Protein AF-A0A969DS21-F1 (afdb_monomer_lite)

Radius of gyration: 14.82 Å; chains: 1; bounding box: 31×42×42 Å

Foldseek 3Di:
DVVVVVVVVLVVLLVVLVVLQVQLVVCVVVVVNLSNLLSLVSSLVSCVVVVNVVSNVSSLVVLLVVCVVLDPPSSQVSNCVSPVDGDDPVSVVSSVVVVVVVVVVD

Sequence (106 aa):
NKALKIYEDAGDLYRAAGEYHQLGVVAQLQRRFEEAISWYTRALSIFRQAKDEYKAGFPLRQLAQLFQTLGPAPFKTTWQTATGAPCPAELLQALAEMENLKDSET

Secondary structure (DSSP, 8-state):
-HHHHHHHHHHHHHHHHHHHHHHHHHHHHTT-HHHHHHHHHHHHHHHHHTT-HHHHHHHHHHHHHHHHHH-HHHHHHHHHHHHSSPPPHHHHHHHHHHHHHHHTT-

pLDDT: mean 88.02, std 10.59, range [46.72, 97.38]

Structure (mmCIF, N/CA/C/O backbone):
data_AF-A0A969DS21-F1
#
_entry.id   AF-A0A969DS21-F1
#
loop_
_atom_site.group_PDB
_atom_site.id
_atom_site.type_symbol
_atom_site.label_atom_id
_atom_site.label_alt_id
_atom_site.label_comp_id
_atom_site.label_asym_id
_atom_site.label_entity_id
_atom_site.label_seq_id
_atom_site.pdbx_PDB_ins_code
_atom_site.Cartn_x
_atom_site.Cartn_y
_atom_site.Cartn_z
_atom_site.occupancy
_atom_site.B_iso_or_equiv
_atom_site.auth_seq_id
_atom_site.auth_comp_id
_atom_site.auth_asym_id
_atom_site.auth_atom_id
_atom_site.pdbx_PDB_model_num
ATOM 1 N N . ASN A 1 1 ? 14.490 -13.966 -27.262 1.00 59.19 1 ASN A N 1
ATOM 2 C CA . ASN A 1 1 ? 13.209 -14.318 -26.599 1.00 59.19 1 ASN A CA 1
ATOM 3 C C . ASN A 1 1 ? 13.142 -14.090 -25.092 1.00 59.19 1 ASN A C 1
ATOM 5 O O . ASN A 1 1 ? 12.061 -13.759 -24.640 1.00 59.19 1 ASN A O 1
ATOM 9 N N . LYS A 1 2 ? 14.219 -14.208 -24.293 1.00 72.00 2 LYS A N 1
ATOM 10 C CA . LYS A 1 2 ? 14.124 -13.929 -22.839 1.00 72.00 2 LYS A CA 1
ATOM 11 C C . LYS A 1 2 ? 13.923 -12.442 -22.501 1.00 72.00 2 LYS A C 1
ATOM 13 O O . LYS A 1 2 ? 13.112 -12.131 -21.646 1.00 72.00 2 LYS A O 1
ATOM 18 N N . ALA A 1 3 ? 14.614 -11.537 -23.201 1.00 67.94 3 ALA A N 1
ATOM 19 C CA . ALA A 1 3 ? 14.502 -10.096 -22.954 1.00 67.94 3 ALA A CA 1
ATOM 20 C C . ALA A 1 3 ? 13.107 -9.536 -23.290 1.00 67.94 3 ALA A C 1
ATOM 22 O O . ALA A 1 3 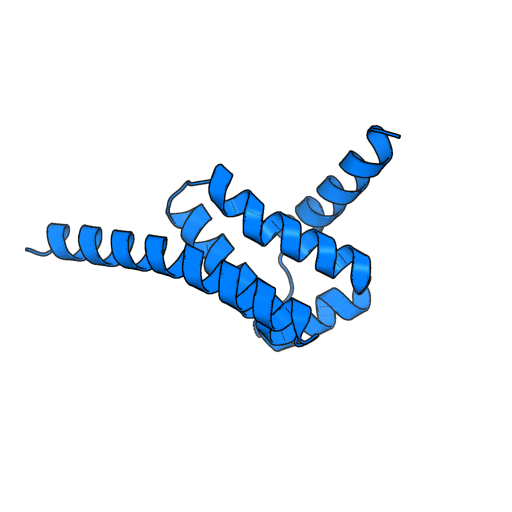? 12.558 -8.786 -22.498 1.00 67.94 3 ALA A O 1
ATOM 23 N N . LEU A 1 4 ? 12.511 -9.947 -24.419 1.00 70.56 4 LEU A N 1
ATOM 24 C CA . LEU A 1 4 ? 11.173 -9.497 -24.829 1.00 70.56 4 LEU A CA 1
ATOM 25 C C . LEU A 1 4 ? 10.111 -9.838 -23.777 1.00 70.56 4 LEU A C 1
ATOM 27 O O . LEU A 1 4 ? 9.366 -8.960 -23.370 1.00 70.56 4 LEU A O 1
ATOM 31 N N . LYS A 1 5 ? 10.137 -11.072 -23.261 1.00 78.38 5 LYS A N 1
ATOM 32 C CA . LYS A 1 5 ? 9.213 -11.514 -22.216 1.00 78.38 5 LYS A CA 1
ATOM 33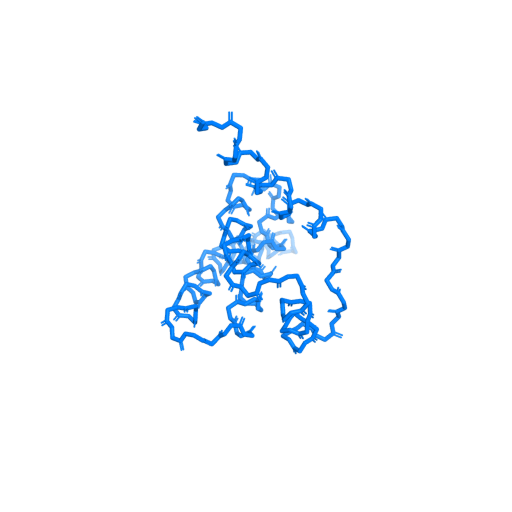 C C . LYS A 1 5 ? 9.352 -10.701 -20.923 1.00 78.38 5 LYS A C 1
ATOM 35 O O . LYS A 1 5 ? 8.354 -10.351 -20.322 1.00 78.38 5 LYS A O 1
ATOM 40 N N . ILE A 1 6 ? 10.577 -10.333 -20.535 1.00 74.75 6 ILE A N 1
ATOM 41 C CA . ILE A 1 6 ? 10.807 -9.466 -19.365 1.00 74.75 6 ILE A CA 1
ATOM 42 C C . ILE A 1 6 ? 10.208 -8.069 -19.583 1.00 74.75 6 ILE A C 1
ATOM 44 O O . ILE A 1 6 ? 9.630 -7.506 -18.658 1.00 74.75 6 ILE A O 1
ATOM 48 N N . TYR A 1 7 ? 10.334 -7.505 -20.789 1.00 71.69 7 TYR A N 1
ATOM 49 C CA . TYR A 1 7 ? 9.737 -6.205 -21.108 1.00 71.69 7 TYR A CA 1
ATOM 50 C C . TYR A 1 7 ? 8.205 -6.259 -21.167 1.00 71.69 7 TYR A C 1
ATOM 52 O O . TYR A 1 7 ? 7.558 -5.329 -20.693 1.00 71.69 7 TYR A O 1
ATOM 60 N N . GLU A 1 8 ? 7.633 -7.336 -21.710 1.00 75.38 8 GLU A N 1
ATOM 61 C CA . GLU A 1 8 ? 6.185 -7.582 -21.721 1.00 75.38 8 GLU A CA 1
ATOM 62 C C . GLU A 1 8 ? 5.647 -7.733 -20.293 1.00 75.38 8 GLU A C 1
ATOM 64 O O . GLU A 1 8 ? 4.773 -6.967 -19.893 1.00 75.38 8 GLU A O 1
ATOM 69 N N . ASP A 1 9 ? 6.254 -8.611 -19.487 1.00 82.00 9 ASP A N 1
ATOM 70 C CA . ASP A 1 9 ? 5.871 -8.839 -18.090 1.00 82.00 9 ASP A CA 1
ATOM 71 C C . ASP A 1 9 ? 5.967 -7.534 -17.271 1.00 82.00 9 ASP A C 1
ATOM 73 O O . ASP A 1 9 ? 5.074 -7.211 -16.488 1.00 82.00 9 ASP A O 1
ATOM 77 N N . ALA A 1 10 ? 7.019 -6.730 -17.472 1.00 79.19 10 ALA A N 1
ATOM 78 C CA . ALA A 1 10 ? 7.167 -5.434 -16.806 1.00 79.19 10 ALA A CA 1
ATOM 79 C C . ALA A 1 10 ? 6.101 -4.413 -17.248 1.00 79.19 10 ALA A C 1
ATOM 81 O O . ALA A 1 10 ? 5.582 -3.660 -16.418 1.00 79.19 10 ALA A O 1
ATOM 82 N N . GLY A 1 11 ? 5.759 -4.388 -18.539 1.00 83.44 11 GLY A N 1
ATOM 83 C CA . GLY A 1 11 ? 4.702 -3.535 -19.081 1.00 83.44 11 GLY A CA 1
ATOM 84 C C . GLY A 1 11 ? 3.316 -3.908 -18.552 1.00 83.44 11 GLY A C 1
ATOM 85 O O . GLY A 1 11 ? 2.532 -3.024 -18.194 1.00 83.44 11 GLY A O 1
ATOM 86 N N . ASP A 1 12 ? 3.034 -5.203 -18.437 1.00 88.94 12 ASP A N 1
ATOM 87 C CA . ASP A 1 12 ? 1.776 -5.719 -17.901 1.00 88.94 12 ASP A CA 1
ATOM 88 C C . ASP A 1 12 ? 1.649 -5.461 -16.398 1.00 88.94 12 ASP A C 1
ATOM 90 O O . ASP A 1 12 ? 0.601 -5.002 -15.939 1.00 88.94 12 ASP A O 1
ATOM 94 N N . LEU A 1 13 ? 2.730 -5.647 -15.632 1.00 89.50 13 LEU A N 1
ATOM 95 C CA . LEU A 1 13 ? 2.762 -5.284 -14.213 1.00 89.50 13 LEU A CA 1
ATOM 96 C C . LEU A 1 13 ? 2.492 -3.790 -14.016 1.00 89.50 13 LEU A C 1
ATOM 98 O O . LEU A 1 13 ? 1.666 -3.419 -13.181 1.00 89.50 13 LEU A O 1
ATOM 102 N N . TYR A 1 14 ? 3.133 -2.927 -14.807 1.00 92.00 14 TYR A N 1
ATOM 103 C CA . TYR A 1 14 ? 2.920 -1.482 -14.726 1.00 92.00 14 TYR A CA 1
ATOM 104 C C . TYR A 1 14 ? 1.469 -1.083 -15.032 1.00 92.00 14 TYR A C 1
ATOM 106 O O . TYR A 1 14 ? 0.910 -0.216 -14.358 1.00 92.00 14 TYR A O 1
ATOM 114 N N . ARG A 1 15 ? 0.822 -1.732 -16.007 1.00 91.94 15 ARG A N 1
ATOM 115 C CA . ARG A 1 15 ? -0.612 -1.533 -16.274 1.00 91.94 15 ARG A CA 1
ATOM 116 C C . ARG A 1 15 ? -1.474 -2.022 -15.111 1.00 91.94 15 ARG A C 1
ATOM 118 O O . ARG A 1 15 ? -2.350 -1.287 -14.662 1.00 91.94 15 ARG A O 1
ATOM 125 N N . ALA A 1 16 ? -1.172 -3.199 -14.564 1.00 92.25 16 ALA A N 1
ATOM 126 C CA . ALA A 1 16 ? -1.868 -3.747 -13.403 1.00 92.25 16 ALA A CA 1
ATOM 127 C C . ALA A 1 16 ? -1.763 -2.838 -12.165 1.00 92.25 16 ALA A C 1
ATOM 129 O O . ALA A 1 16 ? -2.690 -2.795 -11.363 1.00 92.25 16 ALA A O 1
ATOM 130 N N . ALA A 1 17 ? -0.686 -2.059 -12.017 1.00 93.69 17 ALA A N 1
ATOM 131 C CA . ALA A 1 17 ? -0.556 -1.082 -10.934 1.00 93.69 17 ALA A CA 1
ATOM 132 C C . ALA A 1 17 ? -1.650 -0.001 -10.962 1.00 93.69 17 ALA A C 1
ATOM 134 O O . ALA A 1 17 ? -2.145 0.400 -9.907 1.00 93.69 17 ALA A O 1
ATOM 135 N N . GLY A 1 18 ? -2.062 0.436 -12.158 1.00 93.25 18 GLY A N 1
ATOM 136 C CA . GLY A 1 18 ? -3.199 1.344 -12.321 1.00 93.25 18 GLY A CA 1
ATOM 137 C C . GLY A 1 18 ? -4.505 0.712 -11.840 1.00 93.25 18 GLY A C 1
ATOM 138 O O . GLY A 1 18 ? -5.245 1.331 -11.078 1.00 93.25 18 GLY A O 1
ATOM 139 N N . GLU A 1 19 ? -4.735 -0.549 -12.200 1.00 95.62 19 GLU A N 1
ATOM 140 C CA . GLU A 1 19 ? -5.916 -1.306 -11.774 1.00 95.62 19 GLU A CA 1
ATOM 141 C C . GLU A 1 19 ? -5.929 -1.551 -10.261 1.00 95.62 19 GLU A C 1
ATOM 143 O O . GLU A 1 19 ? -6.947 -1.349 -9.602 1.00 95.62 19 GLU A O 1
ATOM 148 N N . TYR A 1 20 ? -4.784 -1.900 -9.667 1.00 95.75 20 TYR A N 1
ATOM 149 C CA . TYR A 1 20 ? -4.662 -2.035 -8.216 1.00 95.75 20 TYR A CA 1
ATOM 150 C C . TYR A 1 20 ? -4.972 -0.722 -7.497 1.00 95.75 20 TYR A C 1
ATOM 152 O O . TYR A 1 20 ? -5.661 -0.736 -6.482 1.00 95.75 20 TYR A O 1
ATOM 160 N N . HIS A 1 21 ? -4.539 0.424 -8.024 1.00 93.56 21 HIS A N 1
ATOM 161 C CA . HIS A 1 21 ? -4.926 1.705 -7.440 1.00 93.56 21 HIS A CA 1
ATOM 162 C C . HIS A 1 21 ? -6.453 1.894 -7.447 1.00 93.56 21 HIS A C 1
ATOM 164 O O . HIS A 1 21 ? -7.021 2.242 -6.413 1.00 93.56 21 HIS A O 1
ATOM 170 N N . GLN A 1 22 ? -7.130 1.594 -8.559 1.00 96.00 22 GLN A N 1
ATOM 171 C CA . GLN A 1 22 ? -8.592 1.702 -8.642 1.00 96.00 22 GLN A CA 1
ATOM 172 C C . GLN A 1 22 ? -9.309 0.728 -7.699 1.00 96.00 22 GLN A C 1
ATOM 174 O O . GLN A 1 22 ? -10.257 1.114 -7.014 1.00 96.00 22 GLN A O 1
ATOM 179 N N . LEU A 1 23 ? -8.829 -0.513 -7.585 1.00 96.62 23 LEU A N 1
ATOM 180 C CA . LEU A 1 23 ? -9.353 -1.480 -6.615 1.00 96.62 23 LEU A CA 1
ATOM 181 C C . LEU A 1 23 ? -9.187 -0.987 -5.173 1.00 96.62 23 LEU A C 1
ATOM 183 O O . LEU A 1 23 ? -10.095 -1.158 -4.359 1.00 96.62 23 LEU A O 1
ATOM 187 N N . GLY A 1 24 ? -8.069 -0.324 -4.868 1.00 96.56 24 GLY A N 1
ATOM 188 C CA . GLY A 1 24 ? -7.852 0.330 -3.581 1.00 96.56 24 GLY A CA 1
ATOM 189 C C . GLY A 1 24 ? -8.873 1.434 -3.304 1.00 96.56 24 GLY A C 1
ATOM 190 O O . GLY A 1 24 ? -9.432 1.482 -2.208 1.00 96.56 24 GLY A O 1
ATOM 191 N N . VAL A 1 25 ? -9.188 2.262 -4.307 1.00 95.69 25 VAL A N 1
ATOM 192 C CA . VAL A 1 25 ? -10.222 3.309 -4.207 1.00 95.69 25 VAL A CA 1
ATOM 193 C C . VAL A 1 25 ? -11.590 2.692 -3.935 1.00 95.69 25 VAL A C 1
ATOM 195 O O . VAL A 1 25 ? -12.282 3.109 -3.007 1.00 95.69 25 VAL A O 1
ATOM 198 N N . VAL A 1 26 ? -11.971 1.659 -4.687 1.00 97.38 26 VAL A N 1
ATOM 199 C CA . VAL A 1 26 ? -13.250 0.961 -4.495 1.00 97.38 26 VAL A CA 1
ATOM 200 C C . VAL A 1 26 ? -13.332 0.328 -3.103 1.00 97.38 26 VAL A C 1
ATOM 202 O O . VAL A 1 26 ? -14.345 0.478 -2.418 1.00 97.38 26 VAL A O 1
ATOM 205 N N . ALA A 1 27 ? -12.268 -0.337 -2.646 1.00 96.12 27 ALA A N 1
ATOM 206 C CA . ALA A 1 27 ? -12.207 -0.920 -1.309 1.00 96.12 27 ALA A CA 1
ATOM 207 C C . ALA A 1 27 ? -12.314 0.155 -0.213 1.00 96.12 27 ALA A C 1
ATOM 209 O O . ALA A 1 27 ? -13.071 -0.015 0.744 1.00 96.12 27 ALA A O 1
ATOM 210 N N . GLN A 1 28 ? -11.635 1.295 -0.382 1.00 94.06 28 GLN A N 1
ATOM 211 C CA . GLN A 1 28 ? -11.711 2.430 0.538 1.00 94.06 28 GLN A CA 1
ATOM 212 C C . GLN A 1 28 ? -13.131 3.005 0.617 1.00 94.06 28 GLN A C 1
ATOM 214 O O . GLN A 1 28 ? -13.627 3.244 1.718 1.00 94.06 28 GLN A O 1
ATOM 219 N N . LEU A 1 29 ? -13.816 3.173 -0.521 1.00 94.31 29 LEU A N 1
ATOM 220 C CA . LEU A 1 29 ? -15.211 3.631 -0.567 1.00 94.31 29 LEU A CA 1
ATOM 221 C C . LEU A 1 29 ? -16.162 2.665 0.148 1.00 94.31 29 LEU A C 1
ATOM 223 O O . LEU A 1 29 ? -17.121 3.088 0.789 1.00 94.31 29 LEU A O 1
ATOM 227 N N . GLN A 1 30 ? 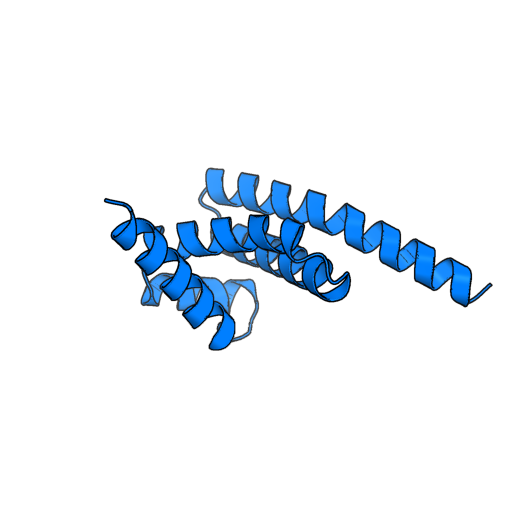-15.863 1.369 0.095 1.00 95.88 30 GLN A N 1
ATOM 228 C CA . GLN A 1 30 ? -16.608 0.331 0.807 1.00 95.88 30 GLN A CA 1
ATOM 229 C C . GLN A 1 30 ? -16.154 0.144 2.263 1.00 95.88 30 GLN A C 1
ATOM 231 O O . GLN A 1 30 ? -16.618 -0.776 2.931 1.00 95.88 30 GLN A O 1
ATOM 236 N N . ARG A 1 31 ? -15.253 1.003 2.768 1.00 93.69 31 ARG A N 1
ATOM 237 C CA . ARG A 1 31 ? -14.643 0.922 4.108 1.00 93.69 31 ARG A CA 1
ATOM 238 C C . ARG A 1 31 ? -13.897 -0.388 4.389 1.00 93.69 31 ARG A C 1
ATOM 240 O O . ARG A 1 31 ? -13.640 -0.729 5.541 1.00 93.69 31 ARG A O 1
ATOM 247 N N . ARG A 1 32 ? -13.495 -1.104 3.340 1.00 95.88 32 ARG A N 1
ATOM 248 C CA . ARG A 1 32 ? -12.659 -2.309 3.409 1.00 95.88 32 ARG A CA 1
ATOM 249 C C . ARG A 1 32 ? -11.192 -1.884 3.445 1.00 95.88 32 ARG A C 1
ATOM 251 O O . ARG A 1 32 ? -10.464 -2.000 2.463 1.00 95.88 32 ARG A O 1
ATOM 258 N N . PHE A 1 33 ? -10.783 -1.300 4.572 1.00 93.75 33 PHE A N 1
ATOM 259 C CA . PHE A 1 33 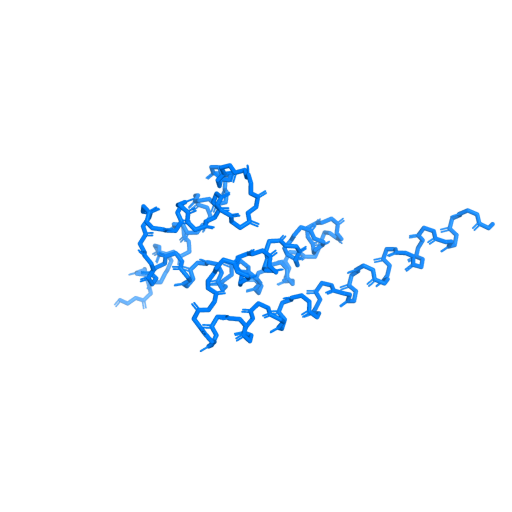? -9.489 -0.622 4.704 1.00 93.75 33 PHE A CA 1
ATOM 260 C C . PHE A 1 33 ? -8.283 -1.560 4.583 1.00 93.75 33 PHE A C 1
ATOM 262 O O . PHE A 1 33 ? -7.266 -1.160 4.024 1.00 93.75 33 PHE A O 1
ATOM 269 N N . GLU A 1 34 ? -8.404 -2.808 5.033 1.00 94.81 34 GLU A N 1
ATOM 270 C CA . GLU A 1 34 ? -7.354 -3.821 4.869 1.00 94.81 34 GLU A CA 1
ATOM 271 C C . GLU A 1 34 ? -7.086 -4.110 3.386 1.00 94.81 34 GLU A C 1
ATOM 273 O O . GLU A 1 34 ? -5.948 -4.033 2.919 1.00 94.81 34 GLU A O 1
ATOM 278 N N . GLU A 1 35 ? -8.145 -4.353 2.612 1.00 94.25 35 GLU A N 1
ATOM 279 C CA . GLU A 1 35 ? -8.038 -4.558 1.166 1.00 94.25 35 GLU A CA 1
ATOM 280 C C . GLU A 1 35 ? -7.499 -3.308 0.466 1.00 94.25 35 GLU A C 1
ATOM 282 O O . GLU A 1 35 ? -6.615 -3.417 -0.382 1.00 94.25 35 GLU A O 1
ATOM 287 N N . ALA A 1 36 ? -7.963 -2.116 0.860 1.00 96.44 36 ALA A N 1
ATOM 288 C CA . ALA A 1 36 ? -7.476 -0.858 0.302 1.00 96.44 36 ALA A CA 1
ATOM 289 C C . ALA A 1 36 ? -5.960 -0.696 0.495 1.00 96.44 36 ALA A C 1
ATOM 291 O O . ALA A 1 36 ? -5.243 -0.416 -0.466 1.00 96.44 36 ALA A O 1
ATOM 292 N N . ILE A 1 37 ? -5.456 -0.939 1.710 1.00 95.31 37 ILE A N 1
ATOM 293 C CA . ILE A 1 37 ? -4.019 -0.887 2.009 1.00 95.31 37 ILE A CA 1
ATOM 294 C C . ILE A 1 37 ? -3.253 -1.924 1.184 1.00 95.31 37 ILE A C 1
ATOM 296 O O . ILE A 1 37 ? -2.204 -1.594 0.624 1.00 95.31 37 ILE A O 1
ATOM 300 N N . SER A 1 38 ? -3.770 -3.149 1.058 1.00 95.44 38 SER A N 1
ATOM 301 C CA . SER A 1 38 ? -3.130 -4.193 0.250 1.00 95.44 38 SER A CA 1
ATOM 302 C C . SER A 1 38 ? -2.995 -3.763 -1.215 1.00 95.44 38 SER A C 1
ATOM 304 O O . SER A 1 38 ? -1.906 -3.832 -1.794 1.00 95.44 38 SER A O 1
ATOM 306 N N . TRP A 1 39 ? -4.072 -3.237 -1.803 1.00 97.06 39 TRP A N 1
ATOM 307 C CA . TRP A 1 39 ? -4.088 -2.799 -3.196 1.00 97.06 39 TRP A CA 1
ATOM 308 C C . TRP A 1 39 ? -3.201 -1.580 -3.451 1.00 97.06 39 TRP A C 1
ATOM 310 O O . TRP A 1 39 ? -2.393 -1.592 -4.384 1.00 97.06 39 TRP A O 1
ATOM 320 N N . TYR A 1 40 ? -3.266 -0.562 -2.591 1.00 96.25 40 TYR A N 1
ATOM 321 C CA . TYR A 1 40 ? -2.407 0.615 -2.715 1.00 96.25 40 TYR A CA 1
ATOM 322 C C . TYR A 1 40 ? -0.926 0.276 -2.547 1.00 96.25 40 TYR A C 1
ATOM 324 O O . TYR A 1 40 ? -0.101 0.777 -3.308 1.00 96.25 40 TYR A O 1
ATOM 332 N N . THR A 1 41 ? -0.577 -0.619 -1.619 1.00 94.56 41 THR A N 1
ATOM 333 C CA . THR A 1 41 ? 0.814 -1.053 -1.412 1.00 94.56 41 THR A CA 1
ATOM 334 C C . THR A 1 41 ? 1.359 -1.804 -2.630 1.00 94.56 41 THR A C 1
ATOM 336 O O . THR A 1 41 ? 2.504 -1.582 -3.030 1.00 94.56 41 THR A O 1
ATOM 339 N N . ARG A 1 42 ? 0.535 -2.640 -3.282 1.00 94.00 42 ARG A N 1
ATOM 340 C CA . ARG A 1 42 ? 0.909 -3.317 -4.537 1.00 94.00 42 ARG A CA 1
ATOM 341 C C . ARG A 1 42 ? 1.136 -2.322 -5.675 1.00 94.00 42 ARG A C 1
ATOM 343 O O . ARG A 1 42 ? 2.173 -2.394 -6.330 1.00 94.00 42 ARG A O 1
ATOM 350 N N . ALA A 1 43 ? 0.215 -1.377 -5.873 1.00 95.19 43 ALA A N 1
ATOM 351 C CA . ALA A 1 43 ? 0.357 -0.328 -6.884 1.00 95.19 43 ALA A CA 1
ATOM 352 C C . ALA A 1 43 ? 1.624 0.514 -6.656 1.00 95.19 43 ALA A C 1
ATOM 354 O O . ALA A 1 43 ? 2.425 0.699 -7.571 1.00 95.19 43 ALA A O 1
ATOM 355 N N . LEU A 1 44 ? 1.843 0.958 -5.413 1.00 94.75 44 LEU A N 1
ATOM 356 C CA . LEU A 1 44 ? 3.008 1.748 -5.015 1.00 94.75 44 LEU A CA 1
ATOM 357 C C . LEU A 1 44 ? 4.322 1.006 -5.287 1.00 94.75 44 LEU A C 1
ATOM 359 O O . LEU A 1 44 ? 5.254 1.586 -5.840 1.00 94.75 44 LEU A O 1
ATOM 363 N N . SER A 1 45 ? 4.391 -0.277 -4.922 1.00 93.31 45 SER A N 1
ATOM 364 C CA . SER A 1 45 ? 5.578 -1.106 -5.149 1.00 93.31 45 SER A CA 1
ATOM 365 C C . SER A 1 45 ? 5.920 -1.221 -6.635 1.00 93.31 45 SER A C 1
ATOM 367 O O . SER A 1 45 ? 7.081 -1.065 -7.007 1.00 93.31 45 SER A O 1
ATOM 369 N N . ILE A 1 46 ? 4.922 -1.432 -7.497 1.00 93.44 46 ILE A N 1
ATOM 370 C CA . ILE A 1 46 ? 5.150 -1.554 -8.941 1.00 93.44 46 ILE A CA 1
ATOM 371 C C . ILE A 1 46 ? 5.578 -0.213 -9.550 1.00 93.44 46 ILE A C 1
ATOM 373 O O . ILE A 1 46 ? 6.543 -0.180 -10.313 1.00 93.44 46 ILE A O 1
ATOM 377 N N . PHE A 1 47 ? 4.923 0.900 -9.199 1.00 94.44 47 PHE A N 1
ATOM 378 C CA . PHE A 1 47 ? 5.321 2.216 -9.712 1.00 94.44 47 PHE A CA 1
ATOM 379 C C . PHE A 1 47 ? 6.745 2.597 -9.286 1.00 94.44 47 PHE A C 1
ATOM 381 O O . PHE A 1 47 ? 7.516 3.074 -10.117 1.00 94.44 47 PHE A O 1
ATOM 388 N N . ARG A 1 48 ? 7.145 2.286 -8.044 1.00 92.44 48 ARG A N 1
ATOM 389 C CA . ARG A 1 48 ? 8.533 2.464 -7.578 1.00 92.44 48 ARG A CA 1
ATOM 390 C C . ARG A 1 48 ? 9.525 1.570 -8.320 1.00 92.44 48 ARG A C 1
ATOM 392 O O . ARG A 1 48 ? 10.590 2.037 -8.710 1.00 92.44 48 ARG A O 1
ATOM 399 N N . GLN A 1 49 ? 9.180 0.305 -8.571 1.00 91.75 49 GLN A N 1
ATOM 400 C CA . GLN A 1 49 ? 10.016 -0.595 -9.381 1.00 91.75 49 GLN A CA 1
ATOM 401 C C . GLN A 1 49 ? 10.193 -0.078 -10.817 1.00 91.75 49 GLN A C 1
ATOM 403 O O . GLN A 1 49 ? 11.280 -0.190 -11.383 1.00 91.75 49 GLN A O 1
ATOM 408 N N . ALA A 1 50 ? 9.157 0.549 -11.378 1.00 90.31 50 ALA A N 1
ATOM 409 C CA . ALA A 1 50 ? 9.199 1.216 -12.676 1.00 90.31 50 ALA A CA 1
ATOM 410 C C . ALA A 1 50 ? 9.879 2.603 -12.649 1.00 90.31 50 ALA A C 1
ATOM 412 O O . ALA A 1 50 ? 10.012 3.223 -13.702 1.00 90.31 50 ALA A O 1
ATOM 413 N N . LYS A 1 51 ? 10.323 3.084 -11.475 1.00 92.25 51 LYS A N 1
ATOM 414 C CA . LYS A 1 51 ? 10.889 4.428 -11.249 1.00 92.25 51 LYS A CA 1
ATOM 415 C C . LYS A 1 51 ? 9.947 5.572 -11.658 1.00 92.25 51 LYS A C 1
ATOM 417 O O . LYS A 1 51 ? 10.398 6.650 -12.037 1.00 92.25 51 LYS A O 1
ATOM 422 N N . ASP A 1 52 ? 8.639 5.333 -11.585 1.00 92.94 52 ASP A N 1
ATOM 423 C CA . ASP A 1 52 ? 7.593 6.311 -11.880 1.00 92.94 52 ASP A CA 1
ATOM 424 C C . ASP A 1 52 ? 7.078 6.931 -10.574 1.00 92.94 52 ASP A C 1
ATOM 426 O O . ASP A 1 52 ? 6.039 6.546 -10.031 1.00 92.94 52 ASP A O 1
ATOM 430 N N . GLU A 1 53 ? 7.842 7.888 -10.046 1.00 89.44 53 GLU A N 1
ATOM 431 C CA . GLU A 1 53 ? 7.509 8.581 -8.795 1.00 89.44 53 GLU A CA 1
ATOM 432 C C . GLU A 1 53 ? 6.223 9.412 -8.911 1.00 89.44 53 GLU A C 1
ATOM 434 O O . GLU A 1 53 ? 5.469 9.541 -7.944 1.00 89.44 53 GLU A O 1
ATOM 439 N N . TYR A 1 54 ? 5.921 9.925 -10.110 1.00 91.19 54 TYR A N 1
ATOM 440 C CA . TYR A 1 54 ? 4.682 10.657 -10.363 1.00 91.19 54 TYR A CA 1
ATOM 441 C C . TYR A 1 54 ? 3.467 9.758 -10.119 1.00 91.19 54 TYR A C 1
ATOM 443 O O . TYR A 1 54 ? 2.566 10.124 -9.360 1.00 91.19 54 TYR A O 1
ATOM 451 N N . LYS A 1 55 ? 3.457 8.548 -10.697 1.00 92.81 55 LYS A N 1
ATOM 452 C CA . LYS A 1 55 ? 2.357 7.608 -10.465 1.00 92.81 55 LYS A CA 1
ATOM 453 C C . LYS A 1 55 ? 2.381 6.964 -9.089 1.00 92.81 55 LYS A C 1
ATOM 455 O O . LYS A 1 55 ? 1.309 6.686 -8.557 1.00 92.81 55 LYS A O 1
ATOM 460 N N . ALA A 1 56 ? 3.554 6.776 -8.486 1.00 92.69 56 ALA A N 1
ATOM 461 C CA . ALA A 1 56 ? 3.679 6.336 -7.096 1.00 92.69 56 ALA A CA 1
ATOM 462 C C . ALA A 1 56 ? 3.003 7.313 -6.112 1.00 92.69 56 ALA A C 1
ATOM 464 O O . ALA A 1 56 ? 2.478 6.885 -5.081 1.00 92.69 5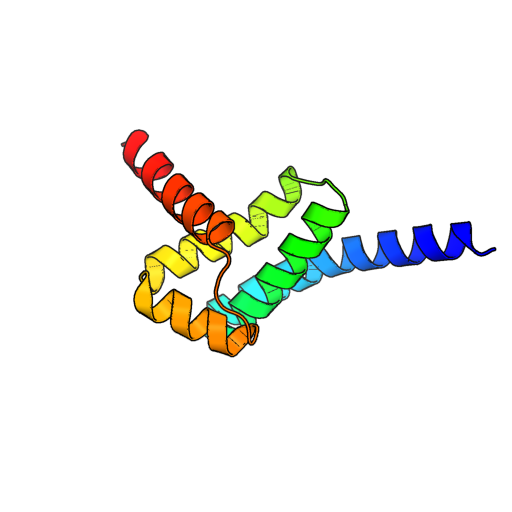6 ALA A O 1
ATOM 465 N N . GLY A 1 57 ? 2.934 8.603 -6.457 1.00 92.06 57 GLY A N 1
ATOM 466 C CA . GLY A 1 57 ? 2.244 9.625 -5.672 1.00 92.06 57 GLY A CA 1
ATOM 467 C C . GLY A 1 57 ? 0.746 9.366 -5.466 1.00 92.06 57 GLY A C 1
ATOM 468 O O . GLY A 1 57 ? 0.223 9.675 -4.396 1.00 92.06 57 GLY A O 1
ATOM 469 N N . PHE A 1 58 ? 0.045 8.751 -6.428 1.00 92.62 58 PHE A N 1
ATOM 470 C CA . PHE A 1 58 ? -1.395 8.477 -6.303 1.00 92.62 58 PHE A CA 1
ATOM 471 C C . PHE A 1 58 ? -1.734 7.490 -5.170 1.00 92.62 58 PHE A C 1
ATOM 473 O O . PHE A 1 58 ? -2.480 7.874 -4.266 1.00 92.62 58 PHE A O 1
ATOM 480 N N . PRO A 1 59 ? -1.216 6.242 -5.145 1.00 93.94 59 PRO A N 1
ATOM 481 C CA . PRO A 1 59 ? -1.464 5.330 -4.031 1.00 93.94 59 PRO A CA 1
ATOM 482 C C . PRO A 1 59 ? -0.877 5.853 -2.714 1.00 93.94 59 PRO A C 1
ATOM 484 O O . PRO A 1 59 ? -1.483 5.641 -1.667 1.00 93.94 59 PRO A O 1
ATOM 487 N N . LEU A 1 60 ? 0.247 6.579 -2.750 1.00 93.56 60 LEU A N 1
ATOM 488 C CA . LEU A 1 60 ? 0.844 7.169 -1.550 1.00 93.56 60 LEU A CA 1
ATOM 489 C C . LEU A 1 60 ? -0.080 8.210 -0.898 1.00 93.56 60 LEU A C 1
ATOM 491 O O . LEU A 1 60 ? -0.314 8.156 0.308 1.00 93.56 60 LEU A O 1
ATOM 495 N N . ARG A 1 61 ? -0.690 9.096 -1.694 1.00 92.19 61 ARG A N 1
ATOM 496 C CA . ARG A 1 61 ? -1.668 10.082 -1.211 1.00 92.19 61 ARG A CA 1
ATOM 497 C C . ARG A 1 61 ? -2.905 9.422 -0.598 1.00 92.19 61 ARG A C 1
ATOM 499 O O . ARG A 1 61 ? -3.404 9.897 0.421 1.00 92.19 61 ARG A O 1
ATOM 506 N N . GLN A 1 62 ? -3.385 8.327 -1.187 1.00 93.56 62 GLN A N 1
ATOM 507 C CA . GLN A 1 62 ? -4.527 7.589 -0.638 1.00 93.56 62 GLN A CA 1
ATOM 508 C C . GLN A 1 62 ? -4.183 6.914 0.693 1.00 93.56 62 GLN A C 1
ATOM 510 O O . GLN A 1 62 ? -4.970 6.979 1.636 1.00 93.56 62 GLN A O 1
ATOM 515 N N . LEU A 1 63 ? -2.985 6.331 0.810 1.00 94.12 63 LEU A N 1
ATOM 516 C CA . LEU A 1 63 ? -2.484 5.797 2.078 1.00 94.12 63 LEU A CA 1
ATOM 517 C C . LEU A 1 63 ? -2.349 6.893 3.144 1.00 94.12 63 LEU A C 1
ATOM 519 O O . LEU A 1 63 ? -2.705 6.651 4.294 1.00 94.12 63 LEU A O 1
ATOM 523 N N . ALA A 1 64 ? -1.918 8.103 2.771 1.00 92.88 64 ALA A N 1
ATOM 524 C CA . ALA A 1 64 ? -1.841 9.238 3.695 1.00 92.88 64 ALA A CA 1
ATOM 525 C C . ALA A 1 64 ? -3.234 9.667 4.175 1.00 92.88 64 ALA A C 1
ATOM 527 O O . ALA A 1 64 ? -3.444 9.902 5.362 1.00 92.88 64 ALA A O 1
ATOM 528 N N . GLN A 1 65 ? -4.222 9.697 3.278 1.00 91.31 65 GLN A N 1
ATOM 529 C CA . GLN A 1 65 ? -5.609 9.975 3.651 1.00 91.31 65 GLN A CA 1
ATOM 530 C C . GLN A 1 65 ? -6.174 8.913 4.609 1.00 91.31 65 GLN A C 1
ATOM 532 O O . GLN A 1 65 ? -6.846 9.254 5.583 1.00 91.31 65 GLN A O 1
ATOM 537 N N . LEU A 1 66 ? -5.896 7.632 4.356 1.00 91.81 66 LEU A N 1
ATOM 538 C CA . LEU A 1 66 ? -6.257 6.526 5.248 1.00 91.81 66 LEU A CA 1
ATOM 539 C C . LEU A 1 66 ? -5.580 6.656 6.613 1.00 91.81 66 LEU A C 1
ATOM 541 O O . LEU A 1 66 ? -6.242 6.478 7.632 1.00 91.81 66 LEU A O 1
ATOM 545 N N . PHE A 1 67 ? -4.294 7.002 6.638 1.00 92.50 67 PHE A N 1
ATOM 546 C CA . PHE A 1 67 ? -3.536 7.240 7.863 1.00 92.50 67 PHE A CA 1
ATOM 547 C C . PHE A 1 67 ? -4.156 8.363 8.702 1.00 92.50 67 PHE A C 1
ATOM 549 O O . PHE A 1 67 ? -4.381 8.172 9.893 1.00 92.50 67 PHE A O 1
ATOM 556 N N . GLN A 1 68 ? -4.538 9.477 8.069 1.00 89.25 68 GLN A N 1
ATOM 557 C CA . GLN A 1 68 ? -5.236 10.588 8.729 1.00 89.25 68 GLN A CA 1
ATOM 558 C C . GLN A 1 68 ? -6.632 10.182 9.229 1.00 89.25 68 GLN A C 1
ATOM 560 O O . GLN A 1 68 ? -7.042 10.566 10.319 1.00 89.25 68 GLN A O 1
ATOM 565 N N . THR A 1 69 ? -7.362 9.376 8.454 1.00 89.94 69 THR A N 1
ATOM 566 C CA . THR A 1 69 ? -8.734 8.959 8.797 1.00 89.94 69 THR A CA 1
ATOM 567 C C . THR A 1 69 ? -8.766 7.949 9.947 1.00 89.94 69 THR A C 1
ATOM 569 O O . THR A 1 69 ? -9.657 7.996 10.790 1.00 89.94 69 THR A O 1
ATOM 572 N N . LEU A 1 70 ? -7.821 7.006 9.965 1.00 90.69 70 LEU A N 1
ATOM 573 C CA . LEU A 1 70 ? -7.756 5.924 10.952 1.00 90.69 70 LEU A CA 1
ATOM 574 C C . LEU A 1 70 ? -6.937 6.305 12.191 1.00 90.69 70 LEU A C 1
ATOM 576 O O . LEU A 1 70 ? -7.142 5.738 13.262 1.00 90.69 70 LEU A O 1
ATOM 580 N N . GLY A 1 71 ? -5.998 7.236 12.047 1.00 90.56 71 GLY A N 1
ATOM 581 C CA . GLY A 1 71 ? -4.987 7.556 13.044 1.00 90.56 71 GLY A CA 1
ATOM 582 C C . GLY A 1 71 ? -3.825 6.546 13.082 1.00 90.56 71 GLY A C 1
ATOM 583 O O . GLY A 1 71 ? -3.904 5.452 12.509 1.00 90.56 71 GLY A O 1
ATOM 584 N N . PRO A 1 72 ? -2.728 6.865 13.799 1.00 87.25 72 PRO A N 1
ATOM 585 C CA . PRO A 1 72 ? -1.472 6.120 13.690 1.00 87.25 72 PRO A CA 1
ATOM 586 C C . PRO A 1 72 ? -1.546 4.669 14.178 1.00 87.25 72 PRO A C 1
ATOM 588 O O . PRO A 1 72 ? -0.954 3.780 13.566 1.00 87.25 72 PRO A O 1
ATOM 591 N N . ALA A 1 73 ? -2.243 4.414 15.290 1.00 89.44 73 ALA A N 1
ATOM 592 C CA . ALA A 1 73 ? -2.324 3.075 15.873 1.00 89.44 73 ALA A CA 1
ATOM 593 C C . ALA A 1 73 ? -3.263 2.145 15.076 1.00 89.44 73 ALA A C 1
ATOM 595 O O . ALA A 1 73 ? -2.793 1.085 14.655 1.00 89.44 73 ALA A O 1
ATOM 596 N N . PRO A 1 74 ? -4.522 2.528 14.764 1.00 91.56 74 PRO A N 1
ATOM 597 C CA . PRO A 1 74 ? -5.404 1.683 13.958 1.00 91.56 74 PRO A CA 1
ATOM 598 C C . PRO A 1 74 ? -4.868 1.442 12.544 1.00 91.56 74 PRO A C 1
ATOM 600 O O . PRO A 1 74 ? -5.006 0.335 12.020 1.00 91.56 74 PRO A O 1
ATOM 603 N N . PHE A 1 75 ? -4.191 2.426 11.941 1.00 93.06 75 PHE A N 1
ATOM 604 C CA . PHE A 1 75 ? -3.537 2.246 10.645 1.00 93.06 75 PHE A CA 1
ATOM 605 C C . PHE A 1 75 ? -2.462 1.155 10.687 1.00 93.06 75 PHE A C 1
ATOM 607 O O . PHE A 1 75 ? -2.472 0.261 9.845 1.00 93.06 75 PHE A O 1
ATOM 614 N N . LYS A 1 76 ? -1.557 1.185 11.677 1.00 91.94 76 LYS A N 1
ATOM 615 C CA . LYS A 1 76 ? -0.494 0.174 11.820 1.00 91.94 76 LYS A CA 1
ATOM 616 C C . LYS A 1 76 ? -1.066 -1.232 11.998 1.00 91.94 76 LYS A C 1
ATOM 618 O O . LYS A 1 76 ? -0.557 -2.167 11.386 1.00 91.94 76 LYS A O 1
ATOM 623 N N . THR A 1 77 ? -2.133 -1.379 12.783 1.00 93.50 77 THR A N 1
ATOM 624 C CA . THR A 1 77 ? -2.823 -2.666 12.952 1.00 93.50 77 THR A CA 1
ATOM 625 C C . THR A 1 77 ? -3.445 -3.141 11.641 1.00 93.50 77 THR A C 1
ATOM 627 O O . THR A 1 77 ? -3.188 -4.263 11.219 1.00 93.50 77 THR A O 1
ATOM 630 N N . THR A 1 78 ? -4.194 -2.274 10.955 1.00 93.62 78 THR A N 1
ATOM 631 C CA . THR A 1 78 ? -4.831 -2.594 9.663 1.00 93.62 78 THR A CA 1
ATOM 632 C C . THR A 1 78 ? -3.784 -2.972 8.611 1.00 93.62 78 THR A C 1
ATOM 634 O O . THR A 1 78 ? -3.956 -3.930 7.862 1.00 93.62 78 THR A O 1
ATOM 637 N N . TRP A 1 79 ? -2.656 -2.259 8.587 1.00 93.69 79 TRP A N 1
ATOM 638 C CA . TRP A 1 79 ? -1.522 -2.548 7.717 1.00 93.69 79 TRP A CA 1
ATOM 639 C C . TRP A 1 79 ? -0.910 -3.926 7.989 1.00 93.69 79 TRP A C 1
ATOM 641 O O . TRP A 1 79 ? -0.660 -4.691 7.052 1.00 93.69 79 TRP A O 1
ATOM 651 N N . GLN A 1 80 ? -0.666 -4.242 9.263 1.00 93.19 80 GLN A N 1
ATOM 652 C CA . GLN A 1 80 ? -0.101 -5.523 9.683 1.00 93.19 80 GLN A CA 1
ATOM 653 C C . GLN A 1 80 ? -1.006 -6.683 9.257 1.00 93.19 80 GLN A C 1
ATOM 655 O O . GLN A 1 80 ? -0.503 -7.692 8.768 1.00 93.19 80 GLN A O 1
ATOM 660 N N . THR A 1 81 ? -2.325 -6.529 9.382 1.00 93.25 81 THR A N 1
ATOM 661 C CA . THR A 1 81 ? -3.296 -7.529 8.916 1.00 93.25 81 THR A CA 1
ATOM 662 C C . THR A 1 81 ? -3.308 -7.639 7.389 1.00 93.25 81 THR A C 1
ATOM 664 O O . THR A 1 81 ? -3.277 -8.741 6.849 1.00 93.25 81 THR A O 1
ATOM 667 N N . ALA A 1 82 ? -3.286 -6.508 6.677 1.00 92.00 82 ALA A N 1
ATOM 668 C CA . ALA A 1 82 ? -3.380 -6.464 5.216 1.00 92.00 82 ALA A CA 1
ATOM 669 C C . ALA A 1 82 ? -2.146 -7.013 4.480 1.00 92.00 82 ALA A C 1
ATOM 671 O O . ALA A 1 82 ? -2.266 -7.561 3.381 1.00 92.00 82 ALA A O 1
ATOM 672 N N . THR A 1 83 ? -0.953 -6.809 5.043 1.00 90.62 83 THR A N 1
ATOM 673 C CA . THR A 1 83 ? 0.327 -7.144 4.391 1.00 90.62 83 THR A CA 1
ATOM 674 C C . THR A 1 83 ? 1.075 -8.286 5.075 1.00 90.62 83 THR A C 1
ATOM 676 O O . THR A 1 83 ? 2.001 -8.842 4.489 1.00 90.62 83 THR A O 1
ATOM 679 N N . GLY A 1 84 ? 0.705 -8.635 6.310 1.00 90.50 84 GLY A N 1
ATOM 680 C CA . GLY A 1 84 ? 1.437 -9.587 7.148 1.00 90.50 84 GLY A CA 1
ATOM 681 C C . GLY A 1 84 ? 2.758 -9.044 7.708 1.00 90.50 84 GLY A C 1
ATOM 682 O O . GLY A 1 84 ? 3.418 -9.741 8.477 1.00 90.50 84 GLY A O 1
ATOM 683 N N . ALA A 1 85 ? 3.146 -7.814 7.362 1.00 89.94 85 ALA A N 1
ATOM 684 C CA . ALA A 1 85 ? 4.400 -7.189 7.766 1.00 89.94 85 ALA A CA 1
ATOM 685 C C . ALA A 1 85 ? 4.146 -5.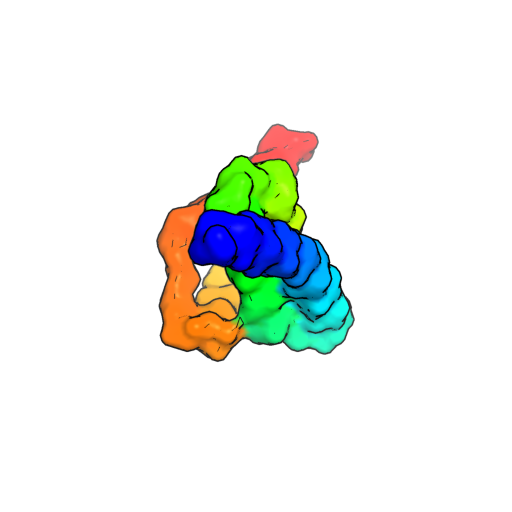837 8.450 1.00 89.94 85 ALA A C 1
ATOM 687 O O . ALA A 1 85 ? 3.163 -5.164 8.129 1.00 89.94 85 ALA A O 1
ATOM 688 N N . PRO A 1 86 ? 5.026 -5.401 9.367 1.00 90.19 86 PRO A N 1
ATOM 689 C CA . PRO A 1 86 ? 4.901 -4.080 9.965 1.00 90.19 86 PRO A CA 1
ATOM 690 C C . PRO A 1 86 ? 5.080 -3.000 8.898 1.00 90.19 86 PRO A C 1
ATOM 692 O O . PRO A 1 86 ? 5.850 -3.161 7.949 1.00 90.19 86 PRO A O 1
ATOM 695 N N . CYS A 1 87 ? 4.359 -1.888 9.054 1.00 89.12 87 CYS A N 1
ATOM 696 C CA . CYS A 1 87 ? 4.481 -0.755 8.141 1.00 89.12 87 CYS A CA 1
ATOM 697 C C . CYS A 1 87 ? 5.927 -0.230 8.146 1.00 89.12 87 CYS A C 1
ATOM 699 O O . CYS A 1 87 ? 6.434 0.061 9.235 1.00 89.12 87 CYS A O 1
ATOM 701 N N . PRO A 1 88 ? 6.587 -0.102 6.975 1.00 90.75 88 PRO A N 1
ATOM 702 C CA . PRO A 1 88 ? 7.943 0.428 6.891 1.00 90.75 88 PRO A CA 1
ATOM 703 C C . PRO A 1 88 ? 8.034 1.817 7.524 1.00 90.75 88 PRO A C 1
ATOM 705 O O . PRO A 1 88 ? 7.150 2.657 7.326 1.00 90.75 88 PRO A O 1
ATOM 708 N N . ALA A 1 89 ? 9.110 2.069 8.268 1.00 89.31 89 ALA A N 1
ATOM 709 C CA . ALA A 1 89 ? 9.308 3.342 8.955 1.00 89.31 89 ALA A CA 1
ATOM 710 C C . ALA A 1 89 ? 9.398 4.509 7.959 1.00 89.31 89 ALA A C 1
ATOM 712 O O . ALA A 1 89 ? 8.831 5.570 8.199 1.00 89.31 89 ALA A O 1
ATOM 713 N N . GLU A 1 90 ? 10.023 4.275 6.807 1.00 89.56 90 GLU A N 1
ATOM 714 C CA . GLU A 1 90 ? 10.186 5.248 5.726 1.00 89.56 90 GLU A CA 1
ATOM 715 C C . GLU A 1 90 ? 8.836 5.635 5.124 1.00 89.56 90 GLU A C 1
ATOM 717 O O . GLU A 1 90 ? 8.597 6.795 4.795 1.00 89.56 90 GLU A O 1
ATOM 722 N N . LEU A 1 91 ? 7.927 4.663 4.996 1.00 89.69 91 LEU A N 1
ATOM 723 C CA . LEU A 1 91 ? 6.577 4.942 4.530 1.00 89.69 91 LEU A CA 1
ATOM 724 C C . LEU A 1 91 ? 5.823 5.762 5.573 1.00 89.69 91 LEU A C 1
ATOM 726 O O . LEU A 1 91 ? 5.261 6.787 5.217 1.00 89.69 91 LEU A O 1
ATOM 730 N N . LEU A 1 92 ? 5.846 5.360 6.848 1.00 89.25 92 LEU A N 1
ATOM 731 C CA . LEU A 1 92 ? 5.194 6.118 7.924 1.00 89.25 92 LEU A CA 1
ATOM 732 C C . LEU A 1 92 ? 5.689 7.564 7.997 1.00 89.25 92 LEU A C 1
ATOM 734 O O . LEU A 1 92 ? 4.878 8.470 8.169 1.00 89.25 92 LEU A O 1
ATOM 738 N N . GLN A 1 93 ? 6.994 7.775 7.832 1.00 88.75 93 GLN A N 1
ATOM 739 C CA . GLN A 1 93 ? 7.578 9.106 7.785 1.00 88.75 93 GLN A CA 1
ATOM 740 C C . GLN A 1 93 ? 7.050 9.901 6.585 1.00 88.75 93 GLN A C 1
ATOM 742 O O . GLN A 1 93 ? 6.561 11.010 6.773 1.00 88.75 93 GLN A O 1
ATOM 747 N N . ALA A 1 94 ? 7.045 9.319 5.382 1.00 88.44 94 ALA A N 1
ATOM 748 C CA . ALA A 1 94 ? 6.505 9.981 4.194 1.00 88.44 94 ALA A CA 1
ATOM 749 C C . ALA A 1 94 ? 5.010 10.336 4.335 1.00 88.44 94 ALA A C 1
ATOM 751 O O . ALA A 1 94 ? 4.577 11.392 3.878 1.00 88.44 94 ALA A O 1
ATOM 752 N N . LEU A 1 95 ? 4.213 9.479 4.985 1.00 90.06 95 LEU A N 1
ATOM 753 C CA . LEU A 1 95 ? 2.798 9.761 5.255 1.00 90.06 95 LEU A CA 1
ATOM 754 C C . LEU A 1 95 ? 2.625 10.939 6.230 1.00 90.06 95 LEU A C 1
ATOM 756 O O . LEU A 1 95 ? 1.738 11.763 6.019 1.00 90.06 95 LEU A O 1
ATOM 760 N N . ALA A 1 96 ? 3.476 11.032 7.256 1.00 85.50 96 ALA A N 1
ATOM 761 C CA . ALA A 1 96 ? 3.474 12.132 8.223 1.00 85.50 96 ALA A CA 1
ATOM 762 C C . ALA A 1 96 ? 4.020 13.448 7.631 1.00 85.50 96 ALA A C 1
ATOM 764 O O . ALA A 1 96 ? 3.541 14.530 7.946 1.00 85.50 96 ALA A O 1
ATOM 765 N N . GLU A 1 97 ? 4.992 13.390 6.720 1.00 86.00 97 GLU A N 1
ATOM 766 C CA . GLU A 1 97 ? 5.486 14.578 6.010 1.00 86.00 97 GLU A CA 1
ATOM 767 C C . GLU A 1 97 ? 4.407 15.180 5.095 1.00 86.00 97 GLU A C 1
ATOM 769 O O . GLU A 1 97 ? 4.250 16.400 5.031 1.00 86.00 97 GLU A O 1
ATOM 774 N N . MET A 1 98 ? 3.604 14.332 4.441 1.00 79.62 98 MET A N 1
ATOM 775 C CA . MET A 1 98 ? 2.450 14.766 3.642 1.00 79.62 98 MET A CA 1
ATOM 776 C C . MET A 1 98 ? 1.326 15.409 4.467 1.00 79.62 98 MET A C 1
ATOM 778 O O . MET A 1 98 ? 0.505 16.137 3.908 1.00 79.62 98 MET A O 1
ATOM 782 N N . GLU A 1 99 ? 1.259 15.131 5.769 1.00 70.12 99 GLU A N 1
ATOM 783 C CA . GLU A 1 99 ? 0.359 15.805 6.709 1.00 70.12 99 GLU A CA 1
ATOM 784 C C . GLU A 1 99 ? 0.837 17.236 6.965 1.00 70.12 99 GLU A C 1
ATOM 786 O O . GLU A 1 99 ? 0.117 18.179 6.648 1.00 70.12 99 GLU A O 1
ATOM 791 N N . ASN A 1 100 ? 2.097 17.395 7.374 1.00 68.19 100 ASN A N 1
ATOM 792 C CA . ASN A 1 100 ? 2.687 18.700 7.683 1.00 68.19 100 ASN A CA 1
ATOM 793 C C . ASN A 1 100 ? 2.671 19.676 6.492 1.00 68.19 100 ASN A C 1
ATOM 795 O O . ASN A 1 100 ? 2.561 20.885 6.678 1.00 68.19 100 ASN A O 1
ATOM 799 N N . LEU A 1 101 ? 2.775 19.162 5.261 1.00 63.22 101 LEU A N 1
ATOM 800 C CA . LEU A 1 101 ? 2.684 19.979 4.047 1.00 63.22 101 LEU A CA 1
ATOM 801 C C . LEU A 1 101 ? 1.302 20.627 3.882 1.00 63.22 101 LEU A C 1
ATOM 803 O O . LEU A 1 101 ? 1.234 21.789 3.491 1.00 63.22 101 LEU A O 1
ATOM 807 N N . LYS A 1 102 ? 0.213 19.923 4.226 1.00 58.66 102 LYS A N 1
ATOM 808 C CA . LYS A 1 102 ? -1.142 20.500 4.171 1.00 58.66 102 LYS A CA 1
ATOM 809 C C . LYS A 1 102 ? -1.333 21.605 5.205 1.00 58.66 102 LYS A C 1
ATOM 811 O O . LYS A 1 102 ? -1.992 22.591 4.901 1.00 58.66 102 LYS A O 1
ATOM 816 N N . ASP A 1 103 ? -0.744 21.440 6.387 1.00 57.97 103 ASP A N 1
ATOM 817 C CA . ASP A 1 103 ? -0.857 22.411 7.479 1.00 57.97 103 ASP A CA 1
ATOM 818 C C . ASP A 1 103 ? -0.006 23.670 7.233 1.00 57.97 103 ASP A C 1
ATOM 820 O O . ASP A 1 103 ? -0.264 24.717 7.819 1.00 57.97 103 ASP A O 1
ATOM 824 N N . SER A 1 104 ? 0.995 23.593 6.347 1.00 58.00 104 SER A N 1
ATOM 825 C CA . SER A 1 104 ? 1.866 24.723 5.991 1.00 58.00 104 SER A CA 1
ATOM 826 C C . SER A 1 104 ? 1.294 25.678 4.931 1.00 58.00 104 SER A C 1
ATOM 828 O O . SER A 1 104 ? 1.860 26.749 4.717 1.00 58.00 104 SER A O 1
ATOM 830 N N . GLU A 1 105 ? 0.189 25.310 4.272 1.00 53.94 105 GLU A N 1
ATOM 831 C CA . GLU A 1 105 ? -0.461 26.105 3.212 1.00 53.94 105 GLU A CA 1
ATOM 832 C C . GLU A 1 105 ? -1.768 26.800 3.662 1.00 53.94 105 GLU A C 1
ATOM 834 O O . GLU A 1 105 ? -2.459 27.403 2.837 1.00 53.94 105 GLU A O 1
ATOM 839 N N . THR A 1 106 ? -2.102 26.749 4.957 1.00 46.72 106 THR A N 1
ATOM 840 C CA . THR A 1 106 ? -3.258 27.430 5.586 1.00 46.72 106 THR A CA 1
ATOM 841 C C . THR A 1 106 ? -2.826 28.457 6.615 1.00 46.72 106 THR A C 1
ATOM 843 O O . THR A 1 106 ? -3.443 29.546 6.636 1.00 46.72 106 THR A O 1
#